Protein AF-A0A7C3PV68-F1 (afdb_monomer_lite)

Radius of gyration: 25.44 Å; chains: 1; bounding box: 76×43×43 Å

pLDDT: mean 82.23, std 16.58, range [38.53, 97.0]

Structure (mmCIF, N/CA/C/O backbone):
data_AF-A0A7C3PV68-F1
#
_entry.id   AF-A0A7C3PV68-F1
#
loop_
_atom_site.group_PDB
_atom_site.id
_atom_site.type_symbol
_atom_site.label_atom_id
_atom_site.label_alt_id
_atom_site.label_comp_id
_atom_site.label_asym_id
_atom_site.label_entity_id
_atom_site.label_seq_id
_atom_site.pdbx_PDB_ins_code
_atom_site.Cartn_x
_atom_site.Cartn_y
_atom_site.Cartn_z
_atom_site.occupancy
_atom_site.B_iso_or_equiv
_atom_site.auth_seq_id
_atom_site.auth_comp_id
_atom_site.auth_asym_id
_atom_site.auth_atom_id
_atom_site.pdbx_PDB_model_num
ATOM 1 N N . MET A 1 1 ? -60.517 15.219 17.356 1.00 51.91 1 MET A N 1
ATOM 2 C CA . MET A 1 1 ? -60.125 16.206 18.389 1.00 51.91 1 MET A CA 1
ATOM 3 C C . MET A 1 1 ? -59.313 15.473 19.449 1.00 51.91 1 MET A C 1
ATOM 5 O O . MET A 1 1 ? -59.886 14.736 20.235 1.00 51.91 1 MET A O 1
ATOM 9 N N . PHE A 1 2 ? -57.981 15.570 19.418 1.00 57.66 2 PHE A N 1
ATOM 10 C CA . PHE A 1 2 ? -57.138 14.903 20.417 1.00 57.66 2 PHE A CA 1
ATOM 11 C C . PHE A 1 2 ? -57.340 15.574 21.779 1.00 57.66 2 PHE A C 1
ATOM 13 O O . PHE A 1 2 ? -57.098 16.778 21.905 1.00 57.66 2 PHE A O 1
ATOM 20 N N . SER A 1 3 ? -57.812 14.809 22.771 1.00 75.75 3 SER A N 1
ATOM 21 C CA . SER A 1 3 ? -57.970 15.283 24.150 1.00 75.75 3 SER A CA 1
ATOM 22 C C . SER A 1 3 ? -56.650 15.869 24.649 1.00 75.75 3 SER A C 1
ATOM 24 O O . SER A 1 3 ? -55.578 15.347 24.332 1.00 75.75 3 SER A O 1
ATOM 26 N N . LYS A 1 4 ? -56.714 16.955 25.430 1.00 72.00 4 LYS A N 1
ATOM 27 C CA . LYS A 1 4 ? -55.524 17.617 25.994 1.00 72.00 4 LYS A CA 1
ATOM 28 C C . LYS A 1 4 ? -54.620 16.614 26.730 1.00 72.00 4 LYS A C 1
ATOM 30 O O . LYS A 1 4 ? -53.404 16.722 26.624 1.00 72.00 4 LYS A O 1
ATOM 35 N N . ALA A 1 5 ? -55.206 15.588 27.353 1.00 76.00 5 ALA A N 1
ATOM 36 C CA . ALA A 1 5 ? -54.484 14.491 27.999 1.00 76.00 5 ALA A CA 1
ATOM 37 C C . ALA A 1 5 ? -53.628 13.659 27.020 1.00 76.00 5 ALA A C 1
ATOM 39 O O . ALA A 1 5 ? -52.466 13.395 27.310 1.00 76.00 5 ALA A O 1
ATOM 40 N N . ASN A 1 6 ? -54.135 13.334 25.824 1.00 72.56 6 ASN A N 1
ATOM 41 C CA . ASN A 1 6 ? -53.364 12.593 24.814 1.00 72.56 6 ASN A CA 1
ATOM 42 C C . ASN A 1 6 ? -52.188 13.404 24.266 1.00 72.56 6 ASN A C 1
ATOM 44 O O . ASN A 1 6 ? -51.158 12.829 23.933 1.00 72.56 6 ASN A O 1
ATOM 48 N N . LYS A 1 7 ? -52.317 14.734 24.192 1.00 77.94 7 LYS A N 1
ATOM 49 C CA . LYS A 1 7 ? -51.210 15.605 23.772 1.00 77.94 7 LYS A CA 1
ATOM 50 C C . LYS A 1 7 ? -50.101 15.659 24.825 1.00 77.94 7 LYS A C 1
ATOM 52 O O . LYS A 1 7 ? -48.934 15.617 24.458 1.00 77.94 7 LYS A O 1
ATOM 57 N N . PHE A 1 8 ? -50.459 15.698 26.111 1.00 84.62 8 PHE A N 1
ATOM 58 C CA . PHE A 1 8 ? -49.484 15.644 27.204 1.00 84.62 8 PHE A CA 1
ATOM 59 C C . PHE A 1 8 ? -48.776 14.292 27.284 1.00 84.62 8 PHE A C 1
ATOM 61 O O . PHE A 1 8 ? -47.557 14.258 27.405 1.00 84.62 8 PHE A O 1
ATOM 68 N N . ILE A 1 9 ? -49.514 13.189 27.142 1.00 86.12 9 ILE A N 1
ATOM 69 C CA . ILE A 1 9 ? -48.930 11.840 27.124 1.00 86.12 9 ILE A CA 1
ATOM 70 C C . ILE A 1 9 ? -47.957 11.692 25.948 1.00 86.12 9 ILE A C 1
ATOM 72 O O . ILE A 1 9 ? -46.842 11.215 26.130 1.00 86.12 9 ILE A O 1
ATOM 76 N N . PHE A 1 10 ? -48.335 12.169 24.759 1.00 86.62 10 PHE A N 1
ATOM 77 C CA . PHE A 1 10 ? -47.462 12.125 23.588 1.00 86.62 10 PHE A CA 1
ATOM 78 C C . PHE A 1 10 ? -46.189 12.963 23.778 1.00 86.62 10 PHE A C 1
ATOM 80 O O . PHE A 1 10 ? -45.099 12.513 23.439 1.00 86.62 10 PHE A O 1
ATOM 87 N N . LEU A 1 11 ? -46.305 14.150 24.383 1.00 87.25 11 LEU A N 1
ATOM 88 C CA . LEU A 1 11 ? -45.162 15.021 24.668 1.00 87.25 11 LEU A CA 1
ATOM 89 C C . LEU A 1 11 ? -44.193 14.374 25.670 1.00 87.25 11 LEU A C 1
ATOM 91 O O . LEU A 1 11 ? -42.985 14.420 25.457 1.00 87.25 11 LEU A O 1
ATOM 95 N N . LEU A 1 12 ? -44.706 13.709 26.7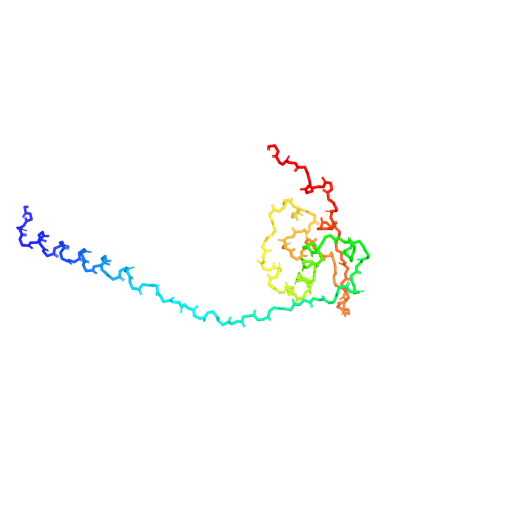10 1.00 88.69 12 LEU A N 1
ATOM 96 C CA . LEU A 1 12 ? -43.876 12.989 27.681 1.00 88.69 12 LEU A CA 1
ATOM 97 C C . LEU A 1 12 ? -43.144 11.791 27.060 1.00 88.69 12 LEU A C 1
ATOM 99 O O . LEU A 1 12 ? -41.978 11.569 27.377 1.00 88.69 12 LEU A O 1
ATOM 103 N N . ILE A 1 13 ? -43.784 11.059 26.142 1.00 88.38 13 ILE A N 1
ATOM 104 C CA . ILE A 1 13 ? -43.151 9.942 25.420 1.00 88.38 13 ILE A CA 1
ATOM 105 C C . ILE A 1 13 ? -42.022 10.448 24.515 1.00 88.38 13 ILE A C 1
ATOM 107 O O . ILE A 1 13 ? -40.929 9.884 24.522 1.00 88.38 13 ILE A O 1
ATOM 111 N N . VAL A 1 14 ? -42.251 11.536 23.774 1.00 87.81 14 VAL A N 1
ATOM 112 C CA . VAL A 1 14 ? -41.219 12.146 22.921 1.00 87.81 14 VAL A CA 1
ATOM 113 C C . VAL A 1 14 ? -40.044 12.653 23.762 1.00 87.81 14 VAL A C 1
ATOM 115 O O . VAL A 1 14 ? -38.893 12.421 23.403 1.00 87.81 14 VAL A O 1
ATOM 118 N N . LEU A 1 15 ? -40.309 13.284 24.909 1.00 84.25 15 LEU A N 1
ATOM 119 C CA . LEU A 1 15 ? -39.262 13.790 25.798 1.00 84.25 15 LEU A CA 1
ATOM 120 C C . LEU A 1 15 ? -38.427 12.657 26.421 1.00 84.25 15 LEU A C 1
ATOM 122 O O . LEU A 1 15 ? -37.210 12.789 26.538 1.00 84.25 15 LEU A O 1
ATOM 126 N N . ALA A 1 16 ? -39.057 11.530 26.765 1.00 82.38 16 ALA A N 1
ATOM 127 C CA . ALA A 1 16 ? -38.364 10.344 27.265 1.00 82.38 16 ALA A CA 1
ATOM 128 C C . ALA A 1 16 ? -37.465 9.698 26.193 1.00 82.38 16 ALA A C 1
ATOM 130 O O . ALA A 1 16 ? -36.320 9.358 26.483 1.00 82.38 16 ALA A O 1
ATOM 131 N N . LEU A 1 17 ? -37.947 9.596 24.947 1.00 78.31 17 LEU A N 1
ATOM 132 C CA . LEU A 1 17 ? -37.171 9.063 23.818 1.00 78.31 17 LEU A CA 1
ATOM 133 C C . LEU A 1 17 ? -35.960 9.944 23.476 1.00 78.31 17 LEU A C 1
ATOM 135 O O . LEU A 1 17 ? -34.874 9.435 23.201 1.00 78.31 17 LEU A O 1
ATOM 139 N N . VAL A 1 18 ? -36.115 11.268 23.543 1.00 76.12 18 VAL A N 1
ATOM 140 C CA . VAL A 1 18 ? -35.001 12.207 23.336 1.00 76.12 18 VAL A CA 1
ATOM 141 C C . VAL A 1 18 ? -34.012 12.160 24.507 1.00 76.12 18 VAL A C 1
ATOM 143 O O . VAL A 1 18 ? -32.805 12.217 24.287 1.00 76.12 18 VAL A O 1
ATOM 146 N N . GLY A 1 19 ? -34.490 11.980 25.743 1.00 68.94 19 GLY A N 1
ATOM 147 C CA . GLY A 1 19 ? -33.637 11.854 26.930 1.00 68.94 19 GLY A CA 1
ATOM 148 C C . GLY A 1 19 ? -32.697 10.644 26.890 1.00 68.94 19 GLY A C 1
ATOM 149 O O . GLY A 1 19 ? -31.554 10.738 27.337 1.00 68.94 19 GLY A O 1
ATOM 150 N N . THR A 1 20 ? -33.123 9.529 26.287 1.00 66.50 20 THR A N 1
ATOM 151 C CA . THR A 1 20 ? -32.267 8.339 26.123 1.00 66.50 20 THR A CA 1
ATOM 152 C C . THR A 1 20 ? -31.151 8.507 25.089 1.00 66.50 20 THR A C 1
ATOM 154 O O . THR A 1 20 ? -30.185 7.748 25.117 1.00 66.50 20 THR A O 1
ATOM 157 N N . ALA A 1 21 ? -31.221 9.517 24.215 1.00 62.00 21 ALA A N 1
ATOM 158 C CA . ALA A 1 21 ? -30.213 9.740 23.177 1.00 62.00 21 ALA A CA 1
ATOM 159 C C . ALA A 1 21 ? -28.910 10.389 23.696 1.00 62.00 21 ALA A C 1
ATOM 161 O O . ALA A 1 21 ? -27.926 10.442 22.966 1.00 62.00 21 ALA A O 1
ATOM 162 N N . ILE A 1 22 ? -28.874 10.870 24.947 1.00 63.03 22 ILE A N 1
ATOM 163 C CA . ILE A 1 22 ? -27.743 11.657 25.481 1.00 63.03 22 ILE A CA 1
ATOM 164 C C . ILE A 1 22 ? -26.726 10.789 26.261 1.00 63.03 22 ILE A C 1
ATOM 166 O O . ILE A 1 22 ? -25.640 11.253 26.587 1.00 63.03 22 ILE A O 1
ATOM 170 N N . SER A 1 23 ? -27.018 9.509 26.537 1.00 60.56 23 SER A N 1
ATOM 171 C CA . SER A 1 23 ? -26.113 8.619 27.305 1.00 60.56 23 SER A CA 1
ATOM 172 C C . SER A 1 23 ? -25.169 7.750 26.457 1.00 60.56 23 SER A C 1
ATOM 174 O O . SER A 1 23 ? -24.550 6.834 26.987 1.00 60.56 23 SER A O 1
ATOM 176 N N . ALA A 1 24 ? -25.021 8.016 25.155 1.00 58.12 24 ALA A N 1
ATOM 177 C CA . ALA A 1 24 ? -24.183 7.193 24.272 1.00 58.12 24 ALA A CA 1
ATOM 178 C C . ALA A 1 24 ? -22.687 7.576 24.251 1.00 58.12 24 ALA A C 1
ATOM 180 O O . ALA A 1 24 ? -21.902 6.925 23.566 1.00 58.12 24 ALA A O 1
ATOM 181 N N . CYS A 1 25 ? -22.257 8.591 25.005 1.00 68.00 25 CYS A N 1
ATOM 182 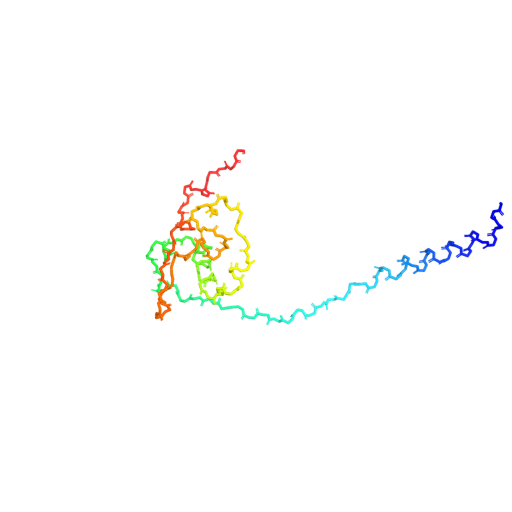C CA . CYS A 1 25 ? -20.835 8.912 25.148 1.00 68.00 25 CYS A CA 1
ATOM 183 C C . CYS A 1 25 ? -20.187 8.031 26.228 1.00 68.00 25 CYS A C 1
ATOM 185 O O . CYS A 1 25 ? -19.832 8.517 27.300 1.00 68.00 25 CYS A O 1
ATOM 187 N N . SER A 1 26 ? -20.031 6.732 25.967 1.00 64.62 26 SER A N 1
ATOM 188 C CA . SER A 1 26 ? -19.013 5.936 26.652 1.00 64.62 26 SER A CA 1
ATOM 189 C C . SER A 1 26 ? -17.743 5.952 25.802 1.00 64.62 26 SER A C 1
ATOM 191 O O . SER A 1 26 ? -17.762 5.613 24.618 1.00 64.62 26 SER A O 1
ATOM 193 N N . THR A 1 27 ? -16.621 6.365 26.400 1.00 60.19 27 THR A N 1
ATOM 194 C CA . THR A 1 27 ? -15.293 6.088 25.841 1.00 60.19 27 THR A CA 1
ATOM 195 C C . THR A 1 27 ? -15.177 4.577 25.737 1.00 60.19 27 THR A C 1
ATOM 197 O O . THR A 1 27 ? -15.005 3.874 26.731 1.00 60.19 27 THR A O 1
ATOM 200 N N . SER A 1 28 ? -15.355 4.073 24.523 1.00 57.94 28 SER A N 1
ATOM 201 C CA . SER A 1 28 ? -15.059 2.692 24.198 1.00 57.94 28 SER A CA 1
ATOM 202 C C . SER A 1 28 ? -13.543 2.591 24.206 1.00 57.94 28 SER A C 1
ATOM 204 O O . SER A 1 28 ? -12.883 3.190 23.361 1.00 57.94 28 SER A O 1
ATOM 206 N N . SER A 1 29 ? -12.983 1.912 25.204 1.00 55.84 29 SER A N 1
ATOM 207 C CA . SER A 1 29 ? -11.582 1.505 25.189 1.00 55.84 29 SER A CA 1
ATOM 208 C C . SER A 1 29 ? -11.402 0.570 23.997 1.00 55.84 29 SER A C 1
ATOM 210 O O . SER A 1 29 ? -11.693 -0.621 24.083 1.00 55.84 29 SER A O 1
ATOM 212 N N . SER A 1 30 ? -11.019 1.134 22.855 1.00 59.47 30 SER A N 1
ATOM 213 C CA . SER A 1 30 ? -10.610 0.385 21.677 1.00 59.47 30 SER A CA 1
ATOM 214 C C . SER A 1 30 ? -9.492 -0.553 22.105 1.00 59.47 30 SER A C 1
ATOM 216 O O . SER A 1 30 ? -8.477 -0.100 22.630 1.00 59.47 30 SER A O 1
ATOM 218 N N . SER A 1 31 ? -9.704 -1.857 21.943 1.00 59.97 31 SER A N 1
ATOM 219 C CA . SER A 1 31 ? -8.642 -2.850 22.058 1.00 59.97 31 SER A CA 1
ATOM 220 C C . SER A 1 31 ? -7.483 -2.370 21.185 1.00 59.97 31 SER A C 1
ATOM 222 O O . SER A 1 31 ? -7.693 -2.160 19.992 1.00 59.97 31 SER A O 1
ATOM 224 N N . GLU A 1 32 ? -6.313 -2.096 21.766 1.00 62.56 32 GLU A N 1
ATOM 225 C CA . GLU A 1 32 ? -5.173 -1.628 20.979 1.00 62.56 32 GLU A CA 1
ATOM 226 C C . GLU A 1 32 ? -4.790 -2.712 19.968 1.00 62.56 32 GLU A C 1
ATOM 228 O O . GLU A 1 32 ? -4.264 -3.766 20.325 1.00 62.56 32 GLU A O 1
ATOM 233 N N . VAL A 1 33 ? -5.110 -2.471 18.698 1.00 70.06 33 VAL A N 1
ATOM 234 C CA . VAL A 1 33 ? -4.650 -3.296 17.586 1.00 70.06 33 VAL A CA 1
ATOM 235 C C . VAL A 1 33 ? -3.242 -2.821 17.258 1.00 70.06 33 VAL A C 1
ATOM 237 O O . VAL A 1 33 ? -3.054 -1.747 16.689 1.00 70.06 33 VAL A O 1
ATOM 240 N N . HIS A 1 34 ? -2.245 -3.602 17.663 1.00 77.38 34 HIS A N 1
ATOM 241 C CA . HIS A 1 34 ? -0.847 -3.314 17.368 1.00 77.38 34 HIS A CA 1
ATOM 242 C C . HIS A 1 34 ? -0.528 -3.826 15.956 1.00 77.38 34 HIS A C 1
ATOM 244 O O . HIS A 1 34 ? -0.361 -5.028 15.749 1.00 77.38 34 HIS A O 1
ATOM 250 N N . LEU A 1 35 ? -0.520 -2.921 14.976 1.00 87.31 35 LEU A N 1
ATOM 251 C CA . LEU A 1 35 ? -0.250 -3.235 13.570 1.00 87.31 35 LEU A CA 1
ATOM 252 C C . LEU A 1 35 ? 1.257 -3.248 13.295 1.00 87.31 35 LEU A C 1
ATOM 254 O O . LEU A 1 35 ? 2.020 -2.500 13.908 1.00 87.31 35 LEU A O 1
ATOM 258 N N . ALA A 1 36 ? 1.688 -4.127 12.392 1.00 93.94 36 ALA A N 1
ATOM 259 C CA . ALA A 1 36 ? 3.102 -4.341 12.106 1.00 93.94 36 ALA A CA 1
ATOM 260 C C . ALA A 1 36 ? 3.640 -3.349 11.061 1.00 93.94 36 ALA A C 1
ATOM 262 O O . ALA A 1 36 ? 2.883 -2.776 10.278 1.00 93.94 36 ALA A O 1
ATOM 263 N N . MET A 1 37 ? 4.965 -3.187 11.038 1.00 96.06 37 MET A N 1
ATOM 264 C CA . MET A 1 37 ? 5.709 -2.422 10.034 1.00 96.06 37 MET A CA 1
ATOM 265 C C . MET A 1 37 ? 6.826 -3.300 9.472 1.00 96.06 37 MET A C 1
ATOM 267 O O . MET A 1 37 ? 7.607 -3.865 10.241 1.00 96.06 37 MET A O 1
ATOM 271 N N . SER A 1 38 ? 6.923 -3.405 8.147 1.00 96.06 38 SER A N 1
ATOM 272 C CA . SER A 1 38 ? 7.994 -4.166 7.498 1.00 96.06 38 SER A CA 1
ATOM 273 C C . SER A 1 38 ? 9.344 -3.454 7.647 1.00 96.06 38 SER A C 1
ATOM 275 O O . SER A 1 38 ? 9.384 -2.224 7.745 1.00 96.06 38 SER A O 1
ATOM 277 N N . PRO A 1 39 ? 10.475 -4.176 7.630 1.00 96.75 39 PRO A N 1
ATOM 278 C CA . PRO A 1 39 ? 11.798 -3.560 7.623 1.00 96.75 39 PRO A CA 1
ATOM 279 C C . PRO A 1 39 ? 12.021 -2.709 6.365 1.00 96.75 39 PRO A C 1
ATOM 281 O O . PRO A 1 39 ? 11.779 -3.163 5.247 1.00 96.75 39 PRO A O 1
ATOM 284 N N . LEU A 1 40 ? 12.494 -1.473 6.543 1.00 95.81 40 LEU A N 1
ATOM 285 C CA . LEU A 1 40 ? 12.759 -0.552 5.432 1.00 95.81 40 LEU A CA 1
ATOM 286 C C . LEU A 1 40 ? 13.952 -0.998 4.568 1.00 95.81 40 LEU A C 1
ATOM 288 O O . LEU A 1 40 ? 13.975 -0.757 3.366 1.00 95.81 40 LEU A O 1
ATOM 292 N N . ASP A 1 41 ? 14.937 -1.671 5.163 1.00 96.38 41 ASP A N 1
ATOM 293 C CA . ASP A 1 41 ? 16.162 -2.128 4.492 1.00 96.38 41 ASP A CA 1
ATOM 294 C C . ASP A 1 41 ? 15.922 -3.227 3.441 1.00 96.38 41 ASP A C 1
ATOM 296 O O . ASP A 1 41 ? 16.773 -3.458 2.582 1.00 96.38 41 ASP A O 1
ATOM 300 N N . GLN A 1 42 ? 14.751 -3.868 3.472 1.00 93.19 42 GLN A N 1
ATOM 301 C CA . GLN A 1 42 ? 14.312 -4.860 2.487 1.00 93.19 42 GLN A CA 1
ATOM 302 C C . GLN A 1 42 ? 13.591 -4.238 1.282 1.00 93.19 42 GLN A C 1
ATOM 304 O O . GLN A 1 42 ? 13.226 -4.950 0.345 1.00 93.19 42 GLN A O 1
ATOM 309 N N . MET A 1 43 ? 13.376 -2.921 1.292 1.00 94.31 43 MET A N 1
ATOM 310 C CA . MET A 1 43 ? 12.657 -2.202 0.241 1.00 94.31 43 MET A CA 1
ATOM 311 C C . MET A 1 43 ? 13.604 -1.666 -0.842 1.00 94.31 43 MET A C 1
ATOM 313 O O . MET A 1 43 ? 14.804 -1.531 -0.605 1.00 94.31 43 MET A O 1
ATOM 317 N N . PRO A 1 44 ? 13.101 -1.319 -2.037 1.00 94.19 44 PRO A N 1
ATOM 318 C CA . PRO A 1 44 ? 13.886 -0.661 -3.076 1.00 94.19 44 PRO A CA 1
ATOM 319 C C . PRO A 1 44 ? 14.513 0.666 -2.619 1.00 94.19 44 PRO A C 1
ATOM 321 O O . PRO A 1 44 ? 13.966 1.380 -1.779 1.00 94.19 44 PRO A O 1
ATOM 324 N N . MET A 1 45 ? 15.662 1.028 -3.197 1.00 92.56 45 MET A N 1
ATOM 325 C CA . MET A 1 45 ? 16.416 2.232 -2.806 1.00 92.56 45 MET A CA 1
ATOM 326 C C . MET A 1 45 ? 15.637 3.543 -2.991 1.00 92.56 45 MET A C 1
ATOM 328 O O . MET A 1 45 ? 15.861 4.501 -2.250 1.00 92.56 45 MET A O 1
ATOM 332 N N . ASP A 1 46 ? 14.736 3.612 -3.970 1.00 90.62 46 ASP A N 1
ATOM 333 C CA . ASP A 1 46 ? 13.856 4.764 -4.179 1.00 90.62 46 ASP A CA 1
ATOM 334 C C . ASP A 1 46 ? 12.854 4.920 -3.029 1.00 90.62 46 ASP A C 1
ATOM 336 O O . ASP A 1 46 ? 12.651 6.036 -2.563 1.00 90.62 46 ASP A O 1
ATOM 340 N N . VAL A 1 47 ? 12.323 3.818 -2.488 1.00 93.31 47 VAL A N 1
ATOM 341 C CA . VAL A 1 47 ? 11.493 3.838 -1.272 1.00 93.31 47 VAL A CA 1
ATOM 342 C C . VAL A 1 47 ? 12.330 4.238 -0.059 1.00 93.31 47 VAL A C 1
ATOM 344 O O . VAL A 1 47 ? 11.940 5.142 0.673 1.00 93.31 47 VAL A O 1
ATOM 347 N N . GLN A 1 48 ? 13.516 3.646 0.125 1.00 94.56 48 GLN A N 1
ATOM 348 C CA . GLN A 1 48 ? 14.400 3.960 1.261 1.00 94.56 48 GLN A CA 1
ATOM 349 C C . GLN A 1 48 ? 14.833 5.435 1.310 1.00 94.56 48 GLN A C 1
ATOM 351 O O . GLN A 1 48 ? 15.104 5.971 2.383 1.00 94.56 48 GLN A O 1
ATOM 356 N N . SER A 1 49 ? 14.910 6.096 0.154 1.00 92.88 49 SER A N 1
ATOM 357 C CA . SER A 1 49 ? 15.291 7.510 0.030 1.00 92.88 49 SER A CA 1
ATOM 358 C C . SER A 1 49 ? 14.102 8.470 -0.099 1.00 92.88 49 SER A C 1
ATOM 360 O O . SER A 1 49 ? 14.299 9.686 -0.174 1.00 92.88 49 SER A O 1
ATOM 362 N N . ALA A 1 50 ? 12.871 7.952 -0.096 1.00 91.69 50 ALA A N 1
ATOM 363 C CA . ALA A 1 50 ? 11.653 8.746 -0.177 1.00 91.69 50 ALA A CA 1
ATOM 364 C C . ALA A 1 50 ? 11.394 9.533 1.125 1.00 91.69 50 ALA A C 1
ATOM 366 O O . ALA A 1 50 ? 12.009 9.256 2.157 1.00 91.69 50 ALA A O 1
ATOM 367 N N . PRO A 1 51 ? 10.469 10.512 1.132 1.00 93.75 51 PRO A N 1
ATOM 368 C CA . PRO A 1 51 ? 10.003 11.126 2.372 1.00 93.75 51 PRO A CA 1
ATOM 369 C C . PRO A 1 51 ? 9.495 10.078 3.372 1.00 93.75 51 PRO A C 1
ATOM 371 O O . PRO A 1 51 ? 8.904 9.081 2.968 1.00 93.75 51 PRO A O 1
ATOM 374 N N . VAL A 1 52 ? 9.657 10.335 4.674 1.00 94.25 52 VAL A N 1
ATOM 375 C CA . VAL A 1 52 ? 9.288 9.391 5.753 1.00 94.25 52 VAL A CA 1
ATOM 376 C C . VAL A 1 52 ? 7.856 8.867 5.611 1.00 94.25 52 VAL A C 1
ATOM 378 O O . VAL A 1 52 ? 7.637 7.670 5.717 1.00 94.25 52 VAL A O 1
ATOM 381 N N . ALA A 1 53 ? 6.898 9.727 5.257 1.00 93.38 53 ALA A N 1
ATOM 382 C CA . ALA A 1 53 ? 5.509 9.308 5.054 1.00 93.38 53 ALA A CA 1
ATO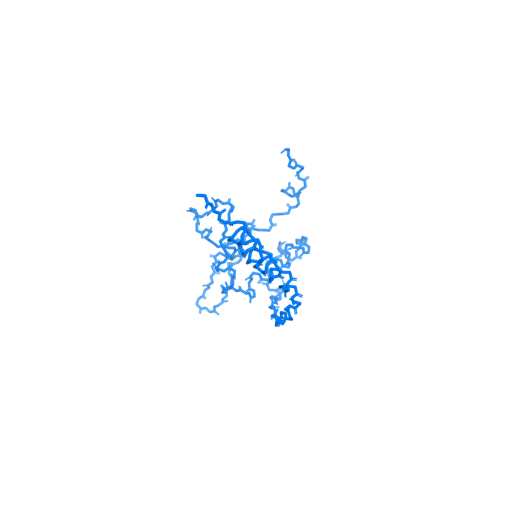M 383 C C . ALA A 1 53 ? 5.343 8.266 3.929 1.00 93.38 53 ALA A C 1
ATOM 385 O O . ALA A 1 53 ? 4.471 7.406 4.006 1.00 93.38 53 ALA A O 1
ATOM 386 N N . VAL A 1 54 ? 6.175 8.329 2.885 1.00 93.75 54 VAL A N 1
ATOM 387 C CA . VAL A 1 54 ? 6.186 7.322 1.817 1.00 93.75 54 VAL A CA 1
ATOM 388 C C . VAL A 1 54 ? 6.799 6.028 2.346 1.00 93.75 54 VAL A C 1
ATOM 390 O O . VAL A 1 54 ? 6.192 4.977 2.181 1.00 93.75 54 VAL A O 1
ATOM 393 N N . GLN A 1 55 ? 7.941 6.100 3.040 1.00 95.38 55 GLN A N 1
ATOM 394 C CA . GLN A 1 55 ? 8.579 4.931 3.664 1.00 95.38 55 GLN A CA 1
ATOM 395 C C . GLN A 1 55 ? 7.591 4.174 4.561 1.00 95.38 55 GLN A C 1
ATOM 397 O O . GLN A 1 55 ? 7.350 2.986 4.360 1.00 95.38 55 GLN A O 1
ATOM 402 N N . GLU A 1 56 ? 6.951 4.886 5.489 1.00 96.00 56 GLU A N 1
ATOM 403 C CA . GLU A 1 56 ? 5.983 4.318 6.427 1.00 96.00 56 GLU A CA 1
ATOM 404 C C . GLU A 1 56 ? 4.784 3.698 5.702 1.00 96.00 56 GLU A C 1
ATOM 406 O O . GLU A 1 56 ? 4.333 2.616 6.073 1.00 96.00 56 GLU A O 1
ATOM 411 N N . ALA A 1 57 ? 4.298 4.326 4.628 1.00 95.25 57 ALA A N 1
ATOM 412 C CA . ALA A 1 57 ? 3.191 3.782 3.850 1.00 95.25 57 ALA A CA 1
ATOM 413 C C . ALA A 1 57 ? 3.544 2.441 3.183 1.00 95.25 57 ALA A C 1
ATOM 415 O O . ALA A 1 57 ? 2.730 1.517 3.228 1.00 95.25 57 ALA A O 1
ATOM 416 N N . TYR A 1 58 ? 4.756 2.300 2.631 1.00 96.56 58 TYR A N 1
ATOM 417 C CA . TYR A 1 58 ? 5.247 1.021 2.102 1.00 96.56 58 TYR A CA 1
ATOM 418 C C . TYR A 1 58 ? 5.419 -0.024 3.212 1.00 96.56 58 TYR A C 1
ATOM 420 O O . TYR A 1 58 ? 5.009 -1.179 3.057 1.00 96.56 58 TYR A O 1
ATOM 428 N N . GLN A 1 59 ? 6.008 0.364 4.347 1.00 96.94 59 GLN A N 1
ATOM 429 C CA . GLN A 1 59 ? 6.228 -0.531 5.488 1.00 96.94 59 GLN A CA 1
ATOM 430 C C . GLN A 1 59 ? 4.920 -1.071 6.050 1.00 96.94 59 GLN A C 1
ATOM 432 O O . GLN A 1 59 ? 4.817 -2.266 6.319 1.00 96.94 59 GLN A O 1
ATOM 437 N N . PHE A 1 60 ? 3.922 -0.207 6.189 1.00 96.81 60 PHE A N 1
ATOM 438 C CA . PHE A 1 60 ? 2.618 -0.585 6.696 1.00 96.81 60 PHE A CA 1
ATOM 439 C C . PHE A 1 60 ? 1.857 -1.466 5.704 1.00 96.81 60 PHE A C 1
ATOM 441 O O . PHE A 1 60 ? 1.319 -2.499 6.100 1.00 96.81 60 PHE A O 1
ATOM 448 N N . ASN A 1 61 ? 1.843 -1.102 4.414 1.00 96.25 61 ASN A N 1
ATOM 449 C CA . ASN A 1 61 ? 1.098 -1.867 3.413 1.00 96.25 61 ASN A CA 1
ATOM 450 C C . ASN A 1 61 ? 1.595 -3.301 3.284 1.00 96.25 61 ASN A C 1
ATOM 452 O O . ASN A 1 61 ? 0.812 -4.247 3.296 1.00 96.25 61 ASN A O 1
ATOM 456 N N . THR A 1 62 ? 2.913 -3.458 3.215 1.00 95.88 62 THR A N 1
ATOM 457 C CA . THR A 1 62 ? 3.528 -4.779 3.072 1.00 95.88 62 THR A CA 1
ATOM 458 C C . THR A 1 62 ? 3.435 -5.631 4.333 1.00 95.88 62 THR A C 1
ATOM 460 O O . THR A 1 62 ? 3.417 -6.853 4.225 1.00 95.88 62 THR A O 1
ATOM 463 N N . ALA A 1 63 ? 3.339 -5.016 5.515 1.00 96.88 63 ALA A N 1
ATOM 464 C CA . ALA A 1 63 ? 3.200 -5.739 6.777 1.00 96.88 63 ALA A CA 1
ATOM 465 C C . ALA A 1 63 ? 1.762 -6.169 7.094 1.00 96.88 63 ALA A C 1
ATOM 467 O O . ALA A 1 63 ? 1.571 -7.056 7.924 1.00 96.88 63 ALA A O 1
ATOM 468 N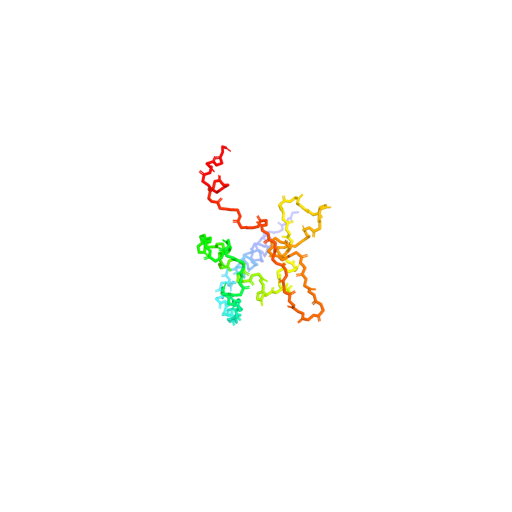 N . ASN A 1 64 ? 0.759 -5.550 6.465 1.00 97.00 64 ASN A N 1
ATOM 469 C CA . ASN A 1 64 ? -0.654 -5.778 6.776 1.00 97.00 64 ASN A CA 1
ATOM 470 C C . ASN A 1 64 ? -1.482 -6.094 5.508 1.00 97.00 64 ASN A C 1
ATOM 472 O O . ASN A 1 64 ? -2.504 -5.444 5.280 1.00 97.00 64 ASN A O 1
ATOM 476 N N . PRO A 1 65 ? -1.072 -7.071 4.674 1.00 95.62 65 PRO A N 1
ATOM 477 C CA . PRO A 1 65 ? -1.679 -7.319 3.363 1.00 95.62 65 PRO A CA 1
ATOM 478 C C . PRO A 1 65 ? -3.182 -7.602 3.439 1.00 95.62 65 PRO A C 1
ATOM 480 O O . PRO A 1 65 ? -3.934 -7.018 2.667 1.00 95.62 65 PRO A O 1
ATOM 483 N N . ASP A 1 66 ? -3.628 -8.415 4.401 1.00 95.06 66 ASP A N 1
ATOM 484 C CA . ASP A 1 66 ? -5.039 -8.799 4.547 1.00 95.06 66 ASP A CA 1
ATOM 485 C C . ASP A 1 66 ? -5.949 -7.572 4.705 1.00 95.06 66 ASP A C 1
ATOM 487 O O . ASP A 1 66 ? -6.966 -7.439 4.033 1.00 95.06 66 ASP A O 1
ATOM 491 N N . ILE A 1 67 ? -5.538 -6.623 5.552 1.00 94.94 67 ILE A N 1
ATOM 492 C CA . ILE A 1 67 ? -6.298 -5.393 5.804 1.00 94.94 67 ILE A CA 1
ATOM 493 C C . ILE A 1 67 ? -6.240 -4.477 4.582 1.00 94.94 67 ILE A C 1
ATOM 495 O O . ILE A 1 67 ? -7.230 -3.844 4.222 1.00 94.94 67 ILE A O 1
ATOM 499 N N . MET A 1 68 ? -5.075 -4.373 3.947 1.00 95.94 68 MET A N 1
ATOM 500 C CA . MET A 1 68 ? -4.868 -3.419 2.862 1.00 95.94 68 MET A CA 1
ATOM 501 C C . MET A 1 68 ? -5.479 -3.865 1.533 1.00 95.94 68 MET A C 1
ATOM 503 O O . MET A 1 68 ? -5.815 -3.008 0.715 1.00 95.94 68 MET A O 1
ATOM 507 N N . GLN A 1 69 ? -5.670 -5.170 1.338 1.00 96.50 69 GLN A N 1
ATOM 508 C CA . GLN A 1 69 ? -6.425 -5.727 0.214 1.00 96.50 69 GLN A CA 1
ATOM 509 C C . GLN A 1 69 ? -7.932 -5.468 0.356 1.00 96.50 69 GLN A C 1
ATOM 511 O O . GLN A 1 69 ? -8.606 -5.215 -0.641 1.00 96.50 69 GLN A O 1
ATOM 516 N N . ASP A 1 70 ? -8.451 -5.441 1.587 1.00 96.50 70 ASP A N 1
ATOM 517 C CA . ASP A 1 70 ? -9.855 -5.107 1.864 1.00 96.50 70 ASP A CA 1
ATOM 518 C C . ASP A 1 70 ? -10.164 -3.609 1.697 1.00 96.50 70 ASP A C 1
ATOM 520 O O . ASP A 1 70 ? -11.328 -3.210 1.572 1.00 96.50 70 ASP A O 1
ATOM 524 N N . ILE A 1 71 ? -9.139 -2.752 1.693 1.00 95.19 71 ILE A N 1
ATOM 525 C CA . ILE A 1 71 ? -9.308 -1.312 1.502 1.00 95.19 71 ILE A CA 1
ATOM 526 C C . ILE A 1 71 ? -9.320 -1.005 -0.001 1.00 95.19 71 ILE A C 1
ATOM 528 O O . ILE A 1 71 ? -8.291 -1.150 -0.662 1.00 95.19 71 ILE A O 1
ATOM 532 N N . PRO A 1 72 ? -10.436 -0.509 -0.563 1.00 91.38 72 PRO A N 1
ATOM 533 C CA . PRO A 1 72 ? -10.510 -0.166 -1.979 1.00 91.38 72 PRO A CA 1
ATOM 534 C C . PRO A 1 72 ? -9.593 1.009 -2.336 1.00 91.38 72 PRO A C 1
ATOM 536 O O . PRO A 1 72 ? -9.416 1.952 -1.557 1.00 91.38 72 PRO A O 1
ATOM 539 N N . CYS A 1 73 ? -9.062 0.983 -3.559 1.00 86.75 73 CYS A N 1
ATOM 540 C CA . CYS A 1 73 ? -8.319 2.099 -4.134 1.00 86.75 73 CYS A CA 1
ATOM 541 C C . CYS A 1 73 ? -9.221 2.965 -5.022 1.00 86.75 73 CYS A C 1
ATOM 543 O O . CYS A 1 73 ? -9.982 2.468 -5.851 1.00 86.75 73 CYS A O 1
ATOM 545 N N . TYR A 1 74 ? -9.107 4.285 -4.873 1.00 88.75 74 TYR A N 1
ATOM 546 C CA . TYR A 1 74 ? -9.913 5.265 -5.611 1.00 88.75 74 TYR A CA 1
ATOM 547 C C . TYR A 1 74 ? -9.081 6.130 -6.565 1.00 88.75 74 TYR A C 1
ATOM 549 O O . TYR A 1 74 ? -9.553 7.161 -7.038 1.00 88.75 74 TYR A O 1
ATOM 557 N N . CYS A 1 75 ? -7.849 5.715 -6.870 1.00 87.19 75 CYS A N 1
ATOM 558 C CA . CYS A 1 75 ? -6.968 6.434 -7.793 1.00 87.19 75 CYS A CA 1
ATOM 559 C C . CYS A 1 75 ? -7.388 6.297 -9.269 1.00 87.19 75 CYS A C 1
ATOM 561 O O . CYS A 1 75 ? -6.856 7.005 -10.118 1.00 87.19 75 CYS A O 1
ATOM 563 N N . GLY A 1 76 ? -8.340 5.410 -9.587 1.00 88.56 76 GLY A N 1
ATOM 564 C CA . GLY A 1 76 ? -8.826 5.194 -10.955 1.00 88.56 76 GLY A CA 1
ATOM 565 C C . GLY A 1 76 ? -7.948 4.269 -11.806 1.00 88.56 76 GLY A C 1
ATOM 566 O O . GLY A 1 76 ? -8.145 4.193 -13.012 1.00 88.56 76 GLY A O 1
ATOM 567 N N . CYS A 1 77 ? -7.001 3.552 -11.196 1.00 89.12 77 CYS A N 1
ATOM 568 C CA . CYS A 1 77 ? -6.097 2.600 -11.855 1.00 89.12 77 CYS A CA 1
ATOM 569 C C . CYS A 1 77 ? -6.562 1.129 -11.772 1.00 89.12 77 CYS A C 1
ATOM 571 O O . CYS A 1 77 ? -5.789 0.215 -12.047 1.00 89.12 77 CYS A O 1
ATOM 573 N N . GLY A 1 78 ? -7.838 0.881 -11.459 1.00 88.25 78 GLY A N 1
ATOM 574 C CA . GLY A 1 78 ? -8.389 -0.479 -11.374 1.00 88.25 78 GLY A CA 1
ATOM 575 C C . GLY A 1 78 ? -8.263 -1.282 -12.672 1.00 88.25 78 GLY A C 1
ATOM 576 O O . GLY A 1 78 ? -7.973 -2.474 -12.629 1.00 88.25 78 GLY A O 1
ATOM 577 N N . ASP A 1 79 ? -8.382 -0.623 -13.827 1.00 89.44 79 ASP A N 1
ATOM 578 C CA . ASP A 1 79 ? -8.332 -1.280 -15.143 1.00 89.44 79 ASP A CA 1
ATOM 579 C C . ASP A 1 79 ? -6.954 -1.871 -15.491 1.00 89.44 79 ASP A C 1
ATOM 581 O O . ASP A 1 79 ? -6.854 -2.709 -16.387 1.00 89.44 79 ASP A O 1
ATOM 585 N N . ILE A 1 80 ? -5.893 -1.457 -14.787 1.00 85.88 80 ILE A N 1
ATOM 586 C CA . ILE A 1 80 ? -4.536 -2.004 -14.944 1.00 85.88 80 ILE A CA 1
ATOM 587 C C . ILE A 1 80 ? -4.163 -2.998 -13.836 1.00 85.88 80 ILE A C 1
ATOM 589 O O . ILE A 1 80 ? -3.017 -3.427 -13.769 1.00 85.88 80 ILE A O 1
ATOM 593 N N . GLY A 1 81 ? -5.125 -3.378 -12.988 1.00 85.31 81 GLY A N 1
ATOM 594 C CA . GLY A 1 81 ? -4.940 -4.370 -11.929 1.00 85.31 81 GLY A CA 1
ATOM 595 C C . GLY A 1 81 ? -4.770 -3.800 -10.520 1.00 85.31 81 GLY A C 1
ATOM 596 O O . GLY A 1 81 ? -4.577 -4.583 -9.600 1.00 85.31 81 GLY A O 1
ATOM 597 N N . HIS A 1 82 ? -4.874 -2.479 -10.315 1.00 89.81 82 HIS A N 1
ATOM 598 C CA . HIS A 1 82 ? -4.774 -1.873 -8.979 1.00 89.81 82 HIS A CA 1
ATOM 599 C C . HIS A 1 82 ? -6.158 -1.748 -8.332 1.00 89.81 82 HIS A C 1
ATOM 601 O O . HIS A 1 82 ? -6.842 -0.729 -8.445 1.00 89.81 82 HIS A O 1
ATOM 607 N N . THR A 1 83 ? -6.595 -2.821 -7.686 1.00 92.38 83 THR A N 1
ATOM 608 C CA . THR A 1 83 ? -7.956 -3.003 -7.162 1.00 92.38 83 THR A CA 1
ATOM 609 C C . THR A 1 83 ? -8.118 -2.620 -5.690 1.00 92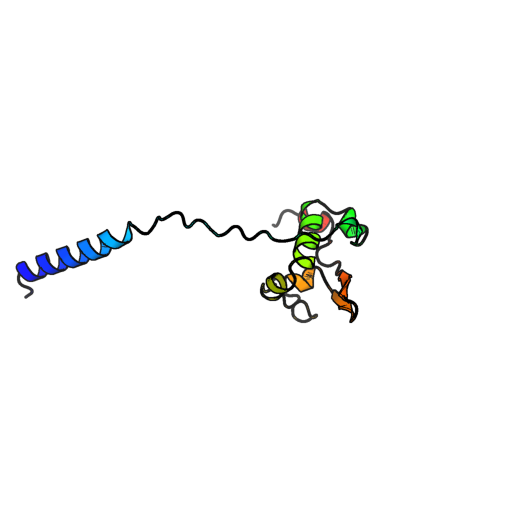.38 83 THR A C 1
ATOM 611 O O . THR A 1 83 ? -9.226 -2.313 -5.246 1.00 92.38 83 THR A O 1
ATOM 614 N N . SER A 1 84 ? -7.018 -2.566 -4.949 1.00 95.81 84 SER A N 1
ATOM 615 C CA . SER A 1 84 ? -6.965 -2.299 -3.515 1.00 95.81 84 SER A CA 1
ATOM 616 C C . SER A 1 84 ? -5.855 -1.308 -3.169 1.00 95.81 84 SER A C 1
ATOM 618 O O . SER A 1 84 ? -5.023 -0.953 -4.006 1.00 95.81 84 SER A O 1
ATOM 620 N N . ASN A 1 85 ? -5.842 -0.823 -1.928 1.00 94.50 85 ASN A N 1
ATOM 621 C CA . ASN A 1 85 ? -4.769 0.030 -1.421 1.00 94.50 85 ASN A CA 1
ATOM 622 C C . ASN A 1 85 ? -3.421 -0.702 -1.464 1.00 94.50 85 ASN A C 1
ATOM 624 O O . ASN A 1 85 ? -2.415 -0.081 -1.797 1.00 94.50 85 ASN A O 1
ATOM 628 N N . TYR A 1 86 ? -3.428 -2.015 -1.217 1.00 96.06 86 TYR A N 1
ATOM 629 C CA . TYR A 1 86 ? -2.245 -2.869 -1.301 1.00 96.06 86 TYR A CA 1
ATOM 630 C C . TYR A 1 86 ? -1.556 -2.800 -2.670 1.00 96.06 86 TYR A C 1
ATOM 632 O O . TYR A 1 86 ? -0.335 -2.640 -2.746 1.00 96.06 86 TYR A O 1
ATOM 640 N N . ASP A 1 87 ? -2.346 -2.805 -3.744 1.00 94.19 87 ASP A N 1
ATOM 641 C CA . ASP A 1 87 ? -1.842 -2.810 -5.121 1.00 94.19 87 ASP A CA 1
ATOM 642 C C . ASP A 1 87 ? -1.095 -1.511 -5.491 1.00 94.19 87 ASP A C 1
ATOM 644 O O . ASP A 1 87 ? -0.363 -1.460 -6.474 1.00 94.19 87 ASP A O 1
ATOM 648 N N . CYS A 1 88 ? -1.213 -0.441 -4.693 1.00 91.25 88 CYS A N 1
ATOM 649 C CA . CYS A 1 88 ? -0.414 0.776 -4.880 1.00 91.25 88 CYS A CA 1
ATOM 650 C C . CYS A 1 88 ? 1.073 0.597 -4.525 1.00 91.25 88 CYS A C 1
ATOM 652 O O . CYS A 1 88 ? 1.890 1.440 -4.906 1.00 91.25 88 CYS A O 1
ATOM 654 N N . TYR A 1 89 ? 1.408 -0.436 -3.747 1.00 94.56 89 TYR A N 1
ATOM 655 C CA . TYR A 1 89 ? 2.732 -0.640 -3.149 1.00 94.56 89 TYR A CA 1
ATOM 656 C C . TYR A 1 89 ? 3.361 -1.978 -3.545 1.00 94.56 89 TYR A C 1
ATOM 658 O O . TYR A 1 89 ? 4.585 -2.122 -3.481 1.00 94.56 89 TYR A O 1
ATOM 666 N N . VAL A 1 90 ? 2.548 -2.962 -3.936 1.00 95.25 90 VAL A N 1
ATOM 667 C CA . VAL A 1 90 ? 2.982 -4.318 -4.286 1.00 95.25 90 VAL A CA 1
ATOM 668 C C . VAL A 1 90 ? 2.398 -4.710 -5.634 1.00 95.25 90 VAL A C 1
ATOM 670 O O . VAL A 1 90 ? 1.188 -4.691 -5.811 1.00 95.25 90 VAL A O 1
ATOM 673 N N . SER A 1 91 ? 3.271 -5.095 -6.562 1.00 93.25 91 SER A N 1
ATOM 674 C CA . SER A 1 91 ? 2.883 -5.541 -7.904 1.00 93.25 91 SER A CA 1
ATOM 675 C C . SER A 1 91 ? 2.738 -7.058 -8.003 1.00 93.25 91 SER A C 1
ATOM 677 O O . SER A 1 91 ? 1.943 -7.546 -8.802 1.00 93.25 91 SER A O 1
ATOM 679 N N . ASP A 1 92 ? 3.504 -7.814 -7.212 1.00 94.38 92 ASP A N 1
ATOM 680 C CA . ASP A 1 92 ? 3.451 -9.276 -7.194 1.00 94.38 92 ASP A CA 1
ATOM 681 C C . ASP A 1 92 ? 4.007 -9.845 -5.883 1.00 94.38 92 ASP A C 1
ATOM 683 O O . ASP A 1 92 ? 4.855 -9.231 -5.224 1.00 94.38 92 ASP A O 1
ATOM 687 N N . VAL A 1 93 ? 3.570 -11.055 -5.537 1.00 95.25 93 VAL A N 1
ATOM 688 C CA . VAL A 1 93 ? 4.146 -11.864 -4.460 1.00 95.25 93 VAL A CA 1
ATOM 689 C C . VAL A 1 93 ? 4.369 -13.269 -4.997 1.00 95.25 93 VAL A C 1
ATOM 691 O O . VAL A 1 93 ? 3.419 -13.967 -5.353 1.00 9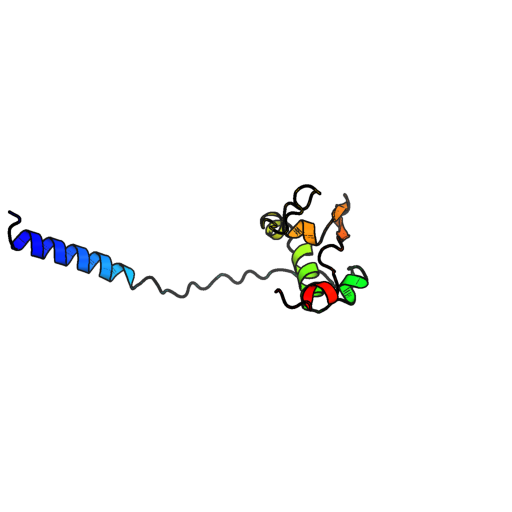5.25 93 VAL A O 1
ATOM 694 N N . ASP A 1 94 ? 5.628 -13.702 -5.045 1.00 95.38 94 ASP A N 1
ATOM 695 C CA . ASP A 1 94 ? 5.944 -15.024 -5.579 1.00 95.38 94 ASP A CA 1
ATOM 696 C C . ASP A 1 94 ? 5.573 -16.163 -4.609 1.00 95.38 94 ASP A C 1
ATOM 698 O O . ASP A 1 94 ? 5.219 -15.957 -3.446 1.00 95.38 94 ASP A O 1
ATOM 702 N N . ALA A 1 95 ? 5.698 -17.411 -5.072 1.00 95.69 95 ALA A N 1
ATOM 703 C CA . ALA A 1 95 ? 5.363 -18.598 -4.279 1.00 95.69 95 ALA A CA 1
ATOM 704 C C . ALA A 1 95 ? 6.204 -18.768 -2.995 1.00 95.69 95 ALA A C 1
ATOM 706 O O . ALA A 1 95 ? 5.840 -19.563 -2.130 1.00 95.69 95 ALA A O 1
ATOM 707 N N . SER A 1 96 ? 7.333 -18.062 -2.873 1.00 94.75 96 SER A N 1
ATOM 708 C CA . SER A 1 96 ? 8.170 -18.042 -1.669 1.00 94.75 96 SER A CA 1
ATOM 709 C C . SER A 1 96 ? 7.805 -16.914 -0.698 1.00 94.75 96 SER A C 1
ATOM 711 O O . SER A 1 96 ? 8.387 -16.830 0.382 1.00 94.75 96 SER A O 1
ATOM 713 N N . GLY A 1 97 ? 6.835 -16.067 -1.058 1.00 91.94 97 GLY A N 1
ATOM 714 C CA . GLY A 1 97 ? 6.436 -14.890 -0.292 1.00 91.94 97 GLY A CA 1
ATOM 715 C C . GLY A 1 97 ? 7.320 -13.669 -0.550 1.00 91.94 97 GLY A C 1
ATOM 716 O O . GLY A 1 97 ? 7.236 -12.692 0.193 1.00 91.94 97 GLY A O 1
ATOM 717 N N . LYS A 1 98 ? 8.184 -13.696 -1.574 1.00 94.06 98 LYS A N 1
ATOM 718 C CA . LYS A 1 98 ? 9.004 -12.535 -1.919 1.00 94.06 98 LYS A CA 1
ATOM 719 C C . LYS A 1 98 ? 8.149 -11.511 -2.658 1.00 94.06 98 LYS A C 1
ATOM 721 O O . LYS A 1 98 ? 7.562 -11.800 -3.698 1.00 94.06 98 LYS A O 1
ATOM 726 N N . ILE A 1 99 ? 8.153 -10.297 -2.121 1.00 95.31 99 ILE A N 1
ATOM 727 C CA . ILE A 1 99 ? 7.402 -9.155 -2.636 1.00 95.31 99 ILE A CA 1
ATOM 728 C C . ILE A 1 99 ? 8.168 -8.508 -3.795 1.00 95.31 99 ILE A C 1
ATOM 730 O O . ILE A 1 99 ? 9.376 -8.260 -3.709 1.00 95.31 99 ILE A O 1
ATOM 734 N N . THR A 1 100 ? 7.448 -8.201 -4.869 1.00 94.88 100 THR A N 1
ATOM 735 C CA . THR A 1 100 ? 7.865 -7.247 -5.895 1.00 94.88 100 THR A CA 1
ATOM 736 C C . THR A 1 100 ? 7.118 -5.947 -5.636 1.00 94.88 100 THR A C 1
ATOM 738 O O . THR A 1 100 ? 5.890 -5.901 -5.657 1.00 94.88 100 THR A O 1
ATOM 741 N N . PHE A 1 101 ? 7.865 -4.889 -5.335 1.00 94.06 101 PHE A N 1
ATOM 742 C CA . PHE A 1 101 ? 7.289 -3.590 -5.010 1.00 94.06 101 PHE A CA 1
ATOM 743 C C . PHE A 1 101 ? 6.828 -2.878 -6.276 1.00 94.06 101 PHE A C 1
ATOM 745 O O . PHE A 1 101 ? 7.506 -2.919 -7.305 1.00 94.06 101 PHE A O 1
ATOM 752 N N . ASP A 1 102 ? 5.680 -2.227 -6.180 1.00 91.56 102 ASP A N 1
ATOM 753 C CA . ASP A 1 102 ? 5.237 -1.266 -7.177 1.00 91.56 102 ASP A CA 1
ATOM 754 C C . ASP A 1 102 ? 5.860 0.106 -6.871 1.00 91.56 102 ASP A C 1
ATOM 756 O O . ASP A 1 102 ? 6.139 0.406 -5.715 1.00 91.56 102 ASP A O 1
ATOM 760 N N . ASN A 1 103 ? 6.121 0.931 -7.886 1.00 86.69 103 ASN A N 1
ATOM 761 C CA . ASN A 1 103 ? 6.662 2.282 -7.715 1.00 86.69 103 ASN A CA 1
ATOM 762 C C . ASN A 1 103 ? 5.585 3.377 -7.845 1.00 86.69 103 ASN A C 1
ATOM 764 O O . ASN A 1 103 ? 5.885 4.569 -7.768 1.00 86.69 103 ASN A O 1
ATOM 768 N N . HIS A 1 104 ? 4.320 3.002 -8.028 1.00 83.31 104 HIS A N 1
ATOM 769 C CA . HIS A 1 104 ? 3.201 3.921 -8.212 1.00 83.31 104 HIS A CA 1
ATOM 770 C C . HIS A 1 104 ? 3.062 4.895 -7.038 1.00 83.31 104 HIS A C 1
ATOM 772 O O . HIS A 1 104 ? 2.860 6.094 -7.237 1.00 83.31 104 HIS A O 1
ATOM 778 N N . ALA A 1 105 ? 3.245 4.402 -5.808 1.00 78.69 105 ALA A N 1
ATOM 779 C CA . ALA A 1 105 ? 3.222 5.220 -4.600 1.00 78.69 105 ALA A CA 1
ATOM 780 C C . ALA A 1 105 ? 4.567 5.906 -4.276 1.00 78.69 105 ALA A C 1
ATOM 782 O O . ALA A 1 105 ? 4.618 6.710 -3.345 1.00 78.69 105 ALA A O 1
ATOM 783 N N . SER A 1 106 ? 5.662 5.616 -5.001 1.00 70.38 106 SER A N 1
ATOM 784 C CA . SER A 1 106 ? 7.001 6.161 -4.693 1.00 70.38 106 SER A CA 1
ATOM 785 C C . SER A 1 106 ? 7.291 7.526 -5.332 1.00 70.38 106 SER A C 1
ATOM 787 O O . SER A 1 106 ? 8.376 8.075 -5.133 1.00 70.38 106 SER A O 1
ATOM 789 N N . ALA A 1 107 ? 6.332 8.124 -6.056 1.00 60.09 107 ALA A N 1
ATOM 790 C CA . ALA A 1 107 ? 6.530 9.393 -6.754 1.00 60.09 107 ALA A CA 1
ATOM 791 C C . ALA A 1 107 ? 7.002 10.524 -5.814 1.00 60.09 107 ALA A C 1
ATOM 793 O O . ALA A 1 107 ? 6.255 11.082 -5.006 1.00 60.09 107 ALA A O 1
ATOM 794 N N . ALA A 1 108 ? 8.280 10.860 -5.983 1.00 49.03 108 ALA A N 1
ATOM 795 C CA . ALA A 1 108 ? 9.029 11.917 -5.323 1.00 49.03 108 ALA A CA 1
ATOM 796 C C . ALA A 1 108 ? 8.419 13.328 -5.589 1.00 49.03 108 ALA A C 1
ATOM 798 O O . ALA A 1 108 ? 7.504 13.488 -6.400 1.00 49.03 108 ALA A O 1
ATOM 799 N N . PRO A 1 109 ? 8.894 14.394 -4.913 1.00 45.72 109 PRO A N 1
ATOM 800 C CA . PRO A 1 109 ? 8.093 15.555 -4.505 1.00 45.72 109 PRO A CA 1
ATOM 801 C C . PRO A 1 109 ? 7.493 16.447 -5.606 1.00 45.72 109 PRO A C 1
ATOM 803 O O . PRO A 1 109 ? 6.696 17.319 -5.268 1.00 45.72 109 PRO A O 1
ATOM 806 N N . SER A 1 110 ? 7.791 16.272 -6.896 1.00 45.09 110 SER A N 1
ATOM 807 C CA . SER A 1 110 ? 7.173 17.100 -7.951 1.00 45.09 110 SER A CA 1
ATOM 808 C C . SER A 1 110 ? 5.666 16.848 -8.113 1.00 45.09 110 SER A C 1
ATOM 810 O O . SER A 1 110 ? 4.938 17.767 -8.488 1.00 45.09 110 SER A O 1
ATOM 812 N N . ALA A 1 111 ? 5.182 15.650 -7.765 1.00 46.72 111 ALA A N 1
ATOM 813 C CA . ALA A 1 111 ? 3.754 15.323 -7.789 1.00 46.72 111 ALA A CA 1
ATOM 814 C C . ALA A 1 111 ? 2.979 15.870 -6.568 1.00 46.72 111 ALA A C 1
ATOM 816 O O . ALA A 1 111 ? 1.791 16.161 -6.677 1.00 46.72 111 ALA A O 1
ATOM 817 N N . TRP A 1 112 ? 3.649 16.072 -5.425 1.00 44.53 112 TRP A N 1
ATOM 818 C CA . TRP A 1 112 ? 3.028 16.503 -4.159 1.00 44.53 112 TRP A CA 1
ATOM 819 C C . TRP A 1 112 ? 3.235 17.990 -3.823 1.00 44.53 112 TRP A C 1
ATOM 821 O O . TRP A 1 112 ? 2.554 18.520 -2.949 1.00 44.53 112 TRP A O 1
ATOM 831 N N . THR A 1 113 ? 4.162 18.678 -4.503 1.00 47.06 113 THR A N 1
ATOM 832 C CA . THR A 1 113 ? 4.444 20.119 -4.309 1.00 47.06 113 THR A CA 1
ATOM 833 C C . THR A 1 113 ? 3.703 21.038 -5.275 1.00 47.06 113 THR A C 1
ATOM 835 O O . THR A 1 113 ? 3.770 22.257 -5.120 1.00 47.06 113 THR A O 1
ATOM 838 N N . SER A 1 114 ? 2.963 20.493 -6.243 1.00 41.34 114 SER A N 1
ATOM 839 C CA . SER A 1 114 ? 2.063 21.319 -7.046 1.00 41.34 114 SER A CA 1
ATOM 840 C C . SER A 1 114 ? 0.873 21.739 -6.176 1.00 41.34 114 SER A C 1
ATOM 842 O O . SER A 1 114 ? 0.162 20.863 -5.672 1.00 41.34 114 SER A O 1
ATOM 844 N N . PRO A 1 115 ? 0.621 23.050 -5.976 1.00 41.94 115 PRO A N 1
ATOM 845 C CA . PRO A 1 115 ? -0.620 23.482 -5.362 1.00 41.94 115 PRO A CA 1
ATOM 846 C C . PRO A 1 115 ? -1.742 22.982 -6.266 1.00 41.94 115 PRO A C 1
ATOM 848 O O . PRO A 1 115 ? -1.768 23.304 -7.455 1.00 41.94 115 PRO A O 1
ATOM 851 N N . ARG A 1 116 ? -2.639 22.158 -5.719 1.00 49.75 116 ARG A N 1
ATOM 852 C CA . ARG A 1 116 ? -3.909 21.863 -6.383 1.00 49.75 116 ARG A CA 1
ATOM 853 C C . ARG A 1 116 ? -4.574 23.209 -6.689 1.00 49.75 116 ARG A C 1
ATOM 855 O O . ARG A 1 116 ? -4.855 23.956 -5.752 1.00 49.75 116 ARG A O 1
ATOM 862 N N . MET A 1 117 ? -4.708 23.530 -7.978 1.00 38.53 117 MET A N 1
ATOM 863 C CA . MET A 1 117 ? -5.548 24.636 -8.450 1.00 38.53 117 MET A CA 1
ATOM 864 C C . MET A 1 117 ? -7.011 24.344 -8.130 1.00 38.53 117 MET A C 1
ATOM 866 O O . MET A 1 117 ? -7.384 23.147 -8.168 1.00 38.53 117 MET A O 1
#

Foldseek 3Di:
DDPPVNVVVVVVVVVVVVVVVPPPPDPDPPPDDDAFFADLVLDDPLLVPAPPVSVRLLRRLLRCVVVFQVAADDPPCVVVPRGTNSCQFFVDADPVRDTDTDCNSSDHCVVVPDPDD

Sequence (117 aa):
MFSKANKFIFLLIVLALVGTAISACSTSSSSEVHLAMSPLDQMPMDVQSAPVAVQEAYQFNTANPDIMQDIPCYCGCGDIGHTSNYDCYVSDVDASGKITFDNHASAAPSAWTSPRM

Secondary structure (DSSP, 8-state):
---HHHHHHHHHHHHHHHHGGG-----------------GGGS-HHHHTS-HHHHHHHHHHHH-HHHHHHSB--SS-GGGT--BSGGGTEEEE-TT-PEEEPSGGG--TTTTSS---